Protein AF-A0A1D6LCX6-F1 (afdb_monomer_lite)

Sequence (67 aa):
MYDKLRRSRRLDAVQSGCFALSIVKQGDLMLVANVGDSRVVLGTAFNDDTINVIQLIVHLMPNMPQE

Radius of gyration: 18.73 Å; chains: 1; bounding box: 43×27×52 Å

Structure (mmCIF, N/CA/C/O backbone):
data_AF-A0A1D6LCX6-F1
#
_entry.id   AF-A0A1D6LCX6-F1
#
loop_
_atom_site.group_PDB
_atom_site.id
_atom_site.type_symbol
_atom_site.label_atom_id
_atom_site.label_alt_id
_atom_site.label_comp_id
_atom_site.label_asym_id
_atom_site.label_entity_id
_atom_site.label_seq_id
_atom_site.pdbx_PDB_ins_code
_atom_site.Cartn_x
_atom_site.Cartn_y
_atom_site.Cartn_z
_atom_site.occupancy
_atom_site.B_iso_or_equiv
_atom_site.auth_seq_id
_atom_site.auth_comp_id
_atom_site.auth_asym_id
_atom_site.auth_atom_id
_atom_site.pdbx_PDB_model_num
ATOM 1 N N . MET A 1 1 ? 24.346 0.113 -21.452 1.00 69.19 1 MET A N 1
ATOM 2 C CA . MET A 1 1 ? 23.225 -0.681 -22.031 1.00 69.19 1 MET A CA 1
ATOM 3 C C . MET A 1 1 ? 21.904 0.094 -22.014 1.00 69.19 1 MET A C 1
ATOM 5 O O . MET A 1 1 ? 21.210 0.081 -23.022 1.00 69.19 1 MET A O 1
ATOM 9 N N . TYR A 1 2 ? 21.582 0.832 -20.945 1.00 78.00 2 TYR A N 1
ATOM 10 C CA . TYR A 1 2 ? 20.341 1.621 -20.849 1.00 78.00 2 TYR A CA 1
ATOM 11 C C . TYR A 1 2 ? 20.390 3.005 -21.525 1.00 78.00 2 TYR A C 1
ATOM 13 O O . TYR A 1 2 ? 19.361 3.665 -21.640 1.00 78.00 2 TYR A O 1
ATOM 21 N N . ASP A 1 3 ? 21.545 3.447 -22.035 1.00 82.25 3 ASP A N 1
ATOM 22 C CA . ASP A 1 3 ? 21.714 4.787 -22.630 1.00 82.25 3 ASP A CA 1
ATOM 23 C C . ASP A 1 3 ? 20.795 5.055 -23.826 1.00 82.25 3 ASP A C 1
ATOM 25 O O . ASP A 1 3 ? 20.375 6.188 -24.051 1.00 82.25 3 ASP A O 1
ATOM 29 N N . LYS A 1 4 ? 20.435 4.007 -24.579 1.00 83.81 4 LYS A N 1
ATOM 30 C CA . LYS A 1 4 ? 19.450 4.116 -25.665 1.00 83.81 4 LYS A CA 1
ATOM 31 C C . LYS A 1 4 ? 18.039 4.392 -25.135 1.00 83.81 4 LYS A C 1
ATOM 33 O O . LYS A 1 4 ? 17.304 5.148 -25.759 1.00 83.81 4 LYS A O 1
ATOM 38 N N . LEU A 1 5 ? 17.683 3.828 -23.978 1.00 87.62 5 LEU A N 1
ATOM 39 C CA . LEU A 1 5 ? 16.379 4.024 -23.339 1.00 87.62 5 LEU A CA 1
ATOM 40 C C . LEU A 1 5 ? 16.277 5.410 -22.693 1.00 87.62 5 LEU A C 1
ATOM 42 O O . LEU A 1 5 ? 15.259 6.072 -22.853 1.00 87.62 5 LEU A O 1
ATOM 46 N N . ARG A 1 6 ? 17.360 5.902 -22.074 1.00 84.00 6 ARG A N 1
ATOM 47 C CA . ARG A 1 6 ? 17.429 7.253 -21.476 1.00 84.00 6 ARG A CA 1
ATOM 48 C C . ARG A 1 6 ? 17.272 8.392 -22.488 1.00 84.00 6 ARG A C 1
ATOM 50 O O . ARG A 1 6 ? 16.937 9.504 -22.107 1.00 84.00 6 ARG A O 1
ATOM 57 N N . ARG A 1 7 ? 17.536 8.136 -23.773 1.00 86.12 7 ARG A N 1
ATOM 58 C CA . ARG A 1 7 ? 17.368 9.117 -24.862 1.00 86.12 7 ARG A CA 1
ATOM 59 C C . ARG A 1 7 ? 15.958 9.119 -25.463 1.00 86.12 7 ARG A C 1
ATOM 61 O O . ARG A 1 7 ? 15.669 9.944 -26.329 1.00 86.12 7 ARG A O 1
ATOM 68 N N . SER A 1 8 ? 15.086 8.202 -25.042 1.00 88.44 8 SER A N 1
ATOM 69 C CA . SER A 1 8 ? 13.695 8.164 -25.488 1.00 88.44 8 SER A CA 1
ATOM 70 C C . SER A 1 8 ? 12.903 9.304 -24.855 1.00 88.44 8 SER A C 1
ATOM 72 O O . SER A 1 8 ? 12.770 9.358 -23.641 1.00 88.44 8 SER A O 1
ATOM 74 N N . ARG A 1 9 ? 12.279 10.168 -25.665 1.00 86.44 9 ARG A N 1
ATOM 75 C CA . ARG A 1 9 ? 11.362 11.214 -25.162 1.00 86.44 9 ARG A CA 1
ATOM 76 C C . ARG A 1 9 ? 10.044 10.670 -24.591 1.00 86.44 9 ARG A C 1
ATOM 78 O O . ARG A 1 9 ? 9.253 11.444 -24.073 1.00 86.44 9 ARG A O 1
ATOM 85 N N . ARG A 1 10 ? 9.780 9.366 -24.739 1.00 92.38 10 ARG A N 1
ATOM 86 C CA . ARG A 1 10 ? 8.571 8.698 -24.221 1.00 92.38 10 ARG A CA 1
ATOM 87 C C . ARG A 1 10 ? 8.760 8.104 -22.826 1.00 92.38 10 ARG A C 1
ATOM 89 O O . ARG A 1 10 ? 7.779 7.659 -22.249 1.00 92.38 10 ARG A O 1
ATOM 96 N N . 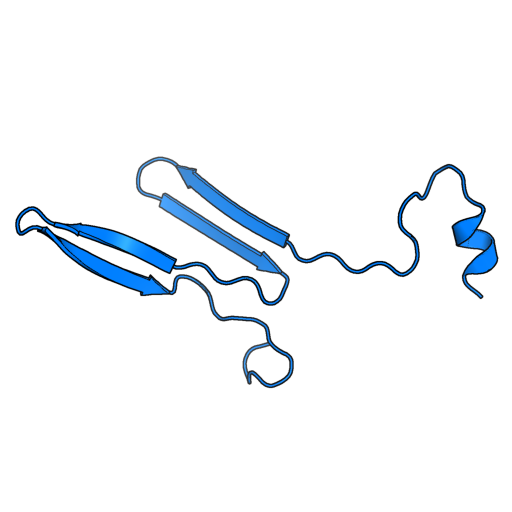LEU A 1 11 ? 10.001 8.017 -22.349 1.00 90.12 11 LEU A N 1
ATOM 97 C CA . LEU A 1 11 ? 10.336 7.458 -21.045 1.00 90.12 11 LEU A CA 1
ATOM 98 C C . LEU A 1 11 ? 10.938 8.573 -20.201 1.00 90.12 11 LEU A C 1
ATOM 100 O O . LEU A 1 11 ? 11.971 9.131 -20.560 1.00 90.12 11 LEU A O 1
ATOM 104 N N . ASP A 1 12 ? 10.294 8.883 -19.090 1.00 89.12 12 ASP A N 1
ATOM 105 C CA . ASP A 1 12 ? 10.745 9.859 -18.100 1.00 89.12 12 ASP A CA 1
ATOM 106 C C . ASP A 1 12 ? 11.457 9.197 -16.909 1.00 89.12 12 ASP A C 1
ATOM 108 O O . ASP A 1 12 ? 12.247 9.849 -16.229 1.00 89.12 12 ASP A O 1
ATOM 112 N N . ALA A 1 13 ? 11.265 7.888 -16.713 1.00 88.38 13 ALA A N 1
ATOM 113 C CA . ALA A 1 13 ? 11.879 7.121 -15.636 1.00 88.38 13 ALA A CA 1
ATOM 114 C C . ALA A 1 13 ? 12.535 5.824 -16.165 1.00 88.38 13 ALA A C 1
ATOM 116 O O . ALA A 1 13 ? 11.869 4.866 -16.556 1.00 88.38 13 ALA A O 1
ATOM 117 N N . VAL A 1 14 ? 13.874 5.796 -16.216 1.00 92.19 14 VAL A N 1
ATOM 118 C CA . VAL A 1 14 ? 14.680 4.646 -16.672 1.00 92.19 14 VAL A CA 1
ATOM 119 C C . VAL A 1 14 ? 15.633 4.241 -15.551 1.00 92.19 14 VAL A C 1
ATOM 121 O O . VAL A 1 14 ? 16.357 5.088 -15.038 1.00 92.19 14 VAL A O 1
ATOM 124 N N . GLN A 1 15 ? 15.658 2.949 -15.201 1.00 90.19 15 GLN A N 1
ATOM 125 C CA . GLN A 1 15 ? 16.364 2.409 -14.020 1.00 90.19 15 GLN A CA 1
ATOM 126 C C . GLN A 1 15 ? 15.866 2.962 -12.671 1.00 90.19 15 GLN A C 1
ATOM 128 O O . GLN A 1 15 ? 16.602 2.970 -11.689 1.00 90.19 15 GLN A O 1
ATOM 133 N N . SER A 1 16 ? 14.615 3.406 -12.613 1.00 89.50 16 SER A N 1
ATOM 134 C CA . SER A 1 16 ? 13.926 3.739 -11.368 1.00 89.50 16 SER A CA 1
ATOM 135 C C . SER A 1 16 ? 13.139 2.538 -10.842 1.00 89.50 16 SER A C 1
ATOM 137 O O . SER A 1 16 ? 12.646 1.726 -11.624 1.00 89.50 16 SER A O 1
ATOM 139 N N . GLY A 1 17 ? 12.971 2.465 -9.523 1.00 89.69 17 GLY A N 1
ATOM 140 C CA . GLY A 1 17 ? 11.984 1.604 -8.872 1.00 89.69 17 GLY A CA 1
ATOM 141 C C . GLY A 1 17 ? 10.751 2.403 -8.449 1.00 89.69 17 GLY A C 1
ATOM 142 O O . GLY A 1 17 ? 10.813 3.627 -8.329 1.00 89.69 17 GLY A O 1
ATOM 143 N N . CYS A 1 18 ? 9.638 1.715 -8.217 1.00 90.50 18 CYS A N 1
ATOM 144 C CA . CYS A 1 18 ? 8.433 2.295 -7.639 1.00 90.50 18 CYS A CA 1
ATOM 145 C C . CYS A 1 18 ? 7.830 1.293 -6.656 1.00 90.50 18 CYS A C 1
ATOM 147 O O . CYS A 1 18 ? 7.749 0.104 -6.963 1.00 90.50 18 CYS A O 1
ATOM 149 N N . PHE A 1 19 ? 7.411 1.792 -5.498 1.00 90.69 19 PHE A N 1
ATOM 150 C CA . PHE A 1 19 ? 6.543 1.070 -4.579 1.00 90.69 19 PHE A CA 1
ATOM 151 C C . PHE A 1 19 ? 5.124 1.603 -4.733 1.00 90.69 19 PHE A C 1
ATOM 153 O O . PHE A 1 19 ? 4.929 2.796 -4.975 1.00 90.69 19 PHE A O 1
ATOM 160 N N . ALA A 1 20 ? 4.137 0.726 -4.595 1.00 93.12 20 ALA A N 1
ATOM 161 C CA . ALA A 1 20 ? 2.739 1.085 -4.744 1.00 93.12 20 ALA 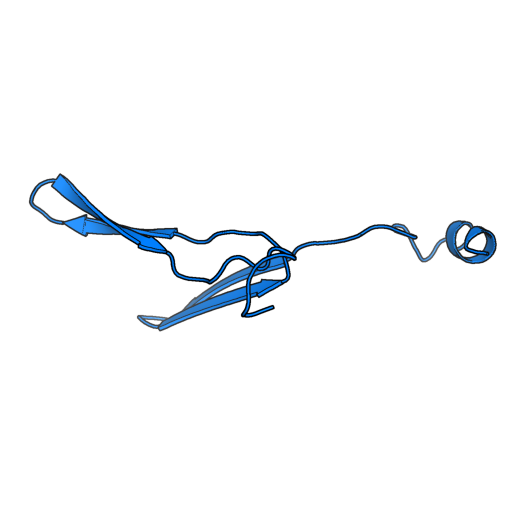A CA 1
ATOM 162 C C . ALA A 1 20 ? 1.917 0.509 -3.596 1.00 93.12 20 ALA A C 1
ATOM 164 O O . ALA A 1 20 ? 1.960 -0.686 -3.315 1.00 93.12 20 ALA A O 1
ATOM 165 N N . LEU A 1 21 ? 1.122 1.374 -2.977 1.00 94.25 21 LEU A N 1
ATOM 166 C CA . LEU A 1 21 ? 0.140 1.005 -1.976 1.00 94.25 21 LEU A CA 1
ATOM 167 C C . LEU A 1 21 ? -1.187 1.661 -2.347 1.00 94.25 21 LEU A 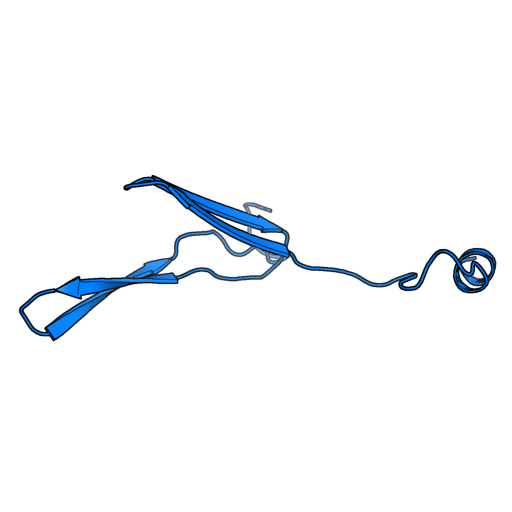C 1
ATOM 169 O O . LEU A 1 21 ? -1.241 2.867 -2.588 1.00 94.25 21 LEU A O 1
ATOM 173 N N . SER A 1 22 ? -2.258 0.875 -2.383 1.00 95.38 22 SER A N 1
ATOM 174 C CA . SER A 1 22 ? -3.602 1.374 -2.655 1.00 95.38 22 SER A CA 1
ATOM 175 C C . SER A 1 22 ? -4.610 0.803 -1.671 1.00 95.38 22 SER A C 1
ATOM 177 O O . SER A 1 22 ? -4.505 -0.347 -1.240 1.00 95.38 22 SER A O 1
ATOM 179 N N . ILE A 1 23 ? -5.593 1.631 -1.328 1.00 95.75 23 ILE A N 1
ATOM 180 C CA . ILE A 1 23 ? -6.701 1.287 -0.448 1.00 95.75 23 ILE A CA 1
ATOM 181 C C . ILE A 1 23 ? -7.993 1.645 -1.175 1.00 95.75 23 ILE A C 1
ATOM 183 O O . ILE A 1 23 ? -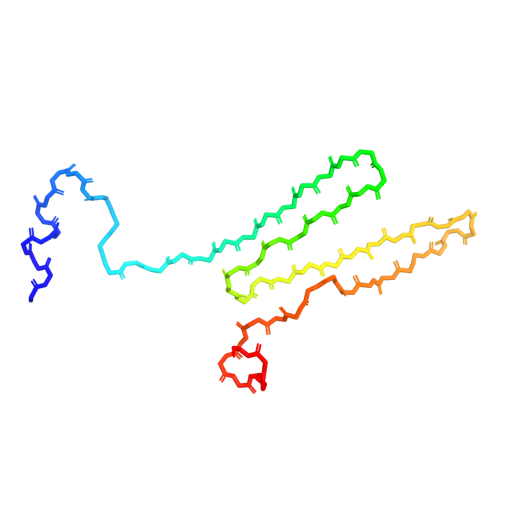8.185 2.791 -1.581 1.00 95.75 23 ILE A O 1
ATOM 187 N N . VAL A 1 24 ? -8.893 0.674 -1.299 1.00 97.19 24 VAL A N 1
ATOM 188 C CA . VAL A 1 24 ? -10.239 0.874 -1.845 1.00 97.19 24 VAL A CA 1
ATOM 189 C C . VAL A 1 24 ? -11.253 0.548 -0.759 1.00 97.19 24 VAL A C 1
ATOM 191 O O . VAL A 1 24 ? -11.198 -0.524 -0.164 1.00 97.19 24 VAL A O 1
ATOM 194 N N . LYS A 1 25 ? -12.186 1.470 -0.505 1.00 96.12 25 LYS A N 1
ATOM 195 C CA . LYS A 1 25 ? -13.240 1.325 0.506 1.00 96.12 25 LYS A CA 1
ATOM 196 C C . LYS A 1 25 ? -14.608 1.432 -0.158 1.00 96.12 25 LYS A C 1
ATOM 198 O O . LYS A 1 25 ? -14.927 2.464 -0.743 1.00 96.12 25 LYS A O 1
ATOM 203 N N . GLN A 1 26 ? -15.421 0.385 -0.047 1.00 97.44 26 GLN A N 1
ATOM 204 C CA . GLN A 1 26 ? -16.778 0.326 -0.587 1.00 97.44 26 GLN A CA 1
ATOM 205 C C . GLN A 1 26 ? -17.734 -0.214 0.476 1.00 97.44 26 GLN A C 1
ATOM 207 O O . GLN A 1 26 ? -17.684 -1.389 0.827 1.00 97.44 26 GLN A O 1
ATOM 212 N N . GLY A 1 27 ? -18.620 0.646 0.989 1.00 95.94 27 GLY A N 1
ATOM 213 C CA . GLY A 1 27 ? -19.455 0.282 2.138 1.00 95.94 27 GLY A CA 1
ATOM 214 C C . GLY A 1 27 ? -18.577 -0.132 3.320 1.00 95.94 27 GLY A C 1
ATOM 215 O O . GLY A 1 27 ? -17.681 0.631 3.692 1.00 95.94 27 GLY A O 1
ATOM 216 N N . ASP A 1 28 ? -18.802 -1.334 3.841 1.00 95.62 28 ASP A N 1
ATOM 217 C CA . ASP A 1 28 ? -18.034 -1.924 4.948 1.00 95.62 28 ASP A CA 1
ATOM 218 C C . ASP A 1 28 ? -16.848 -2.782 4.476 1.00 95.62 28 ASP A C 1
ATOM 220 O O . ASP A 1 28 ? -16.107 -3.333 5.287 1.00 95.62 28 ASP A O 1
ATOM 224 N N . LEU A 1 29 ? -16.643 -2.896 3.160 1.00 94.50 29 LEU A N 1
ATOM 225 C CA . LEU A 1 29 ? -15.513 -3.611 2.580 1.00 94.50 29 LEU A CA 1
ATOM 226 C C . LEU A 1 29 ? -14.338 -2.659 2.360 1.00 94.50 29 LEU A C 1
ATOM 228 O O . LEU A 1 29 ? -14.487 -1.561 1.817 1.00 94.50 29 LEU A O 1
ATOM 232 N N . MET A 1 30 ? -13.151 -3.120 2.739 1.00 94.19 30 MET A N 1
ATOM 233 C CA . MET A 1 30 ? -11.885 -2.434 2.516 1.00 94.19 30 MET A CA 1
ATOM 234 C C . MET A 1 30 ? -10.893 -3.422 1.907 1.00 94.19 30 MET A C 1
ATOM 236 O O . MET A 1 30 ? -10.689 -4.511 2.440 1.00 94.19 30 MET A O 1
ATOM 240 N N . LEU A 1 31 ? -10.278 -3.039 0.793 1.00 94.25 31 LEU A N 1
ATOM 241 C CA . LEU A 1 31 ? -9.235 -3.805 0.122 1.00 94.25 31 LEU A CA 1
ATOM 242 C C . LEU A 1 31 ? -7.930 -3.017 0.165 1.00 94.25 31 LEU A C 1
ATOM 244 O O . LEU A 1 31 ? -7.915 -1.825 -0.144 1.00 94.25 31 LEU A O 1
ATOM 248 N N . VAL A 1 32 ? -6.845 -3.693 0.536 1.00 94.06 32 VAL A N 1
ATOM 249 C CA . VAL A 1 32 ? -5.494 -3.127 0.572 1.00 94.06 32 VAL A CA 1
ATOM 250 C C . VAL A 1 32 ? -4.615 -3.922 -0.384 1.00 94.06 32 VAL A C 1
ATOM 252 O O . VAL A 1 32 ? -4.505 -5.139 -0.257 1.00 94.06 32 VAL A O 1
ATOM 255 N N . ALA A 1 33 ? -3.991 -3.235 -1.336 1.00 92.44 33 ALA A N 1
ATOM 256 C CA . ALA A 1 33 ? -3.037 -3.816 -2.272 1.00 92.44 33 ALA A CA 1
ATOM 257 C C . ALA A 1 33 ? -1.673 -3.153 -2.072 1.00 92.44 33 ALA A C 1
ATOM 259 O O . ALA A 1 33 ? -1.571 -1.929 -2.149 1.00 92.44 33 ALA A O 1
ATOM 260 N N . ASN A 1 34 ? -0.643 -3.958 -1.811 1.00 90.38 34 ASN A N 1
ATOM 261 C CA . ASN A 1 34 ? 0.716 -3.495 -1.546 1.00 90.38 34 ASN A CA 1
ATOM 262 C C . ASN A 1 34 ? 1.718 -4.189 -2.470 1.00 90.38 34 ASN A C 1
ATOM 264 O O . ASN A 1 34 ? 1.695 -5.409 -2.607 1.00 90.38 34 ASN A O 1
ATOM 268 N N . VAL A 1 35 ? 2.617 -3.401 -3.048 1.00 90.00 35 VAL A N 1
ATOM 269 C CA . VAL A 1 35 ? 3.800 -3.848 -3.778 1.00 90.00 35 VAL A CA 1
ATOM 270 C C . VAL A 1 35 ? 4.971 -3.016 -3.269 1.00 90.00 35 VAL A C 1
ATOM 272 O O . VAL A 1 35 ? 5.128 -1.852 -3.646 1.00 90.00 35 VAL A O 1
ATOM 275 N N . GLY A 1 36 ? 5.770 -3.611 -2.386 1.00 88.56 36 GLY A N 1
ATOM 276 C CA . GLY A 1 36 ? 6.883 -2.940 -1.723 1.00 88.56 36 GLY A CA 1
ATOM 277 C C . GLY A 1 36 ? 6.855 -3.026 -0.207 1.00 88.56 36 GLY A C 1
ATOM 278 O O . GLY A 1 36 ? 6.022 -3.694 0.406 1.00 88.56 36 GLY A O 1
ATOM 279 N N . ASP A 1 37 ? 7.738 -2.257 0.407 1.00 88.88 37 ASP A N 1
ATOM 280 C CA . ASP A 1 37 ? 7.929 -2.177 1.850 1.00 88.88 37 ASP A CA 1
ATOM 281 C C . ASP A 1 37 ? 7.008 -1.126 2.503 1.00 88.88 37 ASP A C 1
ATOM 283 O O . ASP A 1 37 ? 7.256 -0.624 3.597 1.00 88.88 37 ASP A O 1
ATOM 287 N N . SER A 1 38 ? 5.882 -0.786 1.878 1.00 90.12 38 SER A N 1
ATOM 288 C CA . SER A 1 38 ? 4.894 0.067 2.542 1.00 90.12 38 SER A CA 1
ATOM 289 C C . SER A 1 38 ? 4.219 -0.676 3.705 1.00 90.12 38 SER A C 1
ATOM 291 O O . SER A 1 38 ? 4.235 -1.906 3.796 1.00 90.12 38 SER A O 1
ATOM 293 N N . ARG A 1 39 ? 3.650 0.077 4.654 1.00 89.88 39 ARG A N 1
ATOM 294 C CA . ARG A 1 39 ? 2.922 -0.462 5.815 1.00 89.88 39 ARG A CA 1
ATOM 295 C C . ARG A 1 39 ? 1.551 0.182 5.912 1.00 89.88 39 ARG A C 1
ATOM 297 O O . ARG A 1 39 ? 1.417 1.380 5.681 1.00 89.88 39 ARG A O 1
ATOM 304 N N . VAL A 1 40 ? 0.552 -0.609 6.301 1.00 92.50 40 VAL A N 1
ATOM 305 C CA . VAL A 1 40 ? -0.805 -0.119 6.573 1.00 92.50 40 VAL A CA 1
ATOM 306 C C . VAL A 1 40 ? -1.236 -0.548 7.955 1.00 92.50 40 VAL A C 1
ATOM 308 O O . VAL A 1 40 ? -1.148 -1.723 8.309 1.00 92.50 40 VAL A O 1
ATOM 311 N N . VAL A 1 41 ? -1.728 0.425 8.709 1.00 93.44 41 VAL A N 1
ATOM 312 C CA . VAL A 1 41 ? -2.217 0.262 10.069 1.00 93.44 41 VAL A CA 1
ATOM 313 C C . VAL A 1 41 ? -3.602 0.902 10.157 1.00 93.44 41 VAL A C 1
ATOM 315 O O . VAL A 1 41 ? -3.792 2.023 9.689 1.00 93.44 41 VAL A O 1
ATOM 318 N N . LEU A 1 42 ? -4.564 0.186 10.736 1.00 94.38 42 LEU A N 1
ATOM 319 C CA . LEU A 1 42 ? -5.931 0.636 10.970 1.00 94.38 42 LEU A CA 1
ATOM 320 C C . LEU A 1 42 ? -6.128 0.953 12.450 1.00 94.38 42 LEU A C 1
ATOM 322 O O . LEU A 1 42 ? -5.976 0.076 13.298 1.00 94.38 42 LEU A O 1
ATOM 326 N N . GLY A 1 43 ? -6.483 2.205 12.734 1.00 95.88 43 GLY A N 1
ATOM 327 C CA . GLY A 1 43 ? -6.921 2.651 14.052 1.00 95.88 43 GLY A CA 1
ATOM 328 C C . GLY A 1 43 ? -8.444 2.621 14.150 1.00 95.88 43 GLY A C 1
ATOM 329 O O . GLY A 1 43 ? -9.119 3.259 13.345 1.00 95.88 43 GLY A O 1
ATOM 330 N N . THR A 1 44 ? -8.981 1.903 15.133 1.00 95.81 44 THR A N 1
ATOM 331 C CA . THR A 1 44 ? -10.412 1.895 15.467 1.00 95.81 44 THR A CA 1
ATOM 332 C C . THR A 1 44 ? -10.603 2.606 16.797 1.00 95.81 44 THR A C 1
ATOM 334 O O . THR A 1 44 ? -10.105 2.125 17.812 1.00 95.81 44 THR A O 1
ATOM 337 N N . ALA A 1 45 ? -11.288 3.749 16.778 1.00 96.62 45 ALA A N 1
ATOM 338 C CA . ALA A 1 45 ? -11.613 4.507 17.982 1.00 96.62 45 ALA A CA 1
ATOM 339 C C . ALA A 1 45 ? -12.907 3.987 18.626 1.00 96.62 45 ALA A C 1
ATOM 341 O O . ALA A 1 45 ? -13.866 3.662 17.922 1.00 96.62 45 ALA A O 1
ATOM 342 N N . PHE A 1 46 ? -12.928 3.940 19.954 1.00 95.81 46 PHE A N 1
ATOM 343 C CA . PHE A 1 46 ? -14.073 3.536 20.767 1.00 95.81 46 PHE A CA 1
ATOM 344 C C . PHE A 1 46 ? -14.591 4.715 21.601 1.00 95.81 46 PHE A C 1
ATOM 346 O O . PHE A 1 46 ? -13.950 5.757 21.708 1.00 95.81 46 PHE A O 1
ATOM 353 N N . ASN A 1 47 ? -15.776 4.552 22.194 1.00 96.38 47 ASN A N 1
ATOM 354 C CA . ASN A 1 47 ? -16.442 5.605 22.974 1.00 96.38 47 ASN A CA 1
ATOM 355 C C . ASN A 1 47 ? -15.765 5.907 24.324 1.00 96.38 47 ASN A C 1
ATOM 357 O O . ASN A 1 47 ? -16.149 6.861 24.991 1.00 96.38 47 ASN A O 1
ATOM 361 N N . ASP A 1 48 ? -14.818 5.075 24.752 1.00 95.94 48 ASP A N 1
ATOM 362 C CA . ASP A 1 48 ? -14.036 5.220 25.984 1.00 95.94 48 ASP A CA 1
ATOM 363 C C . ASP A 1 48 ? -12.680 5.911 25.742 1.00 95.94 48 ASP A C 1
ATOM 365 O O . ASP A 1 48 ? -11.750 5.748 26.529 1.00 95.94 48 ASP A O 1
ATOM 369 N N . ASP A 1 49 ? -12.561 6.651 24.634 1.00 93.56 49 ASP A N 1
ATOM 370 C CA . ASP A 1 49 ? -11.339 7.309 24.155 1.00 93.56 49 ASP A CA 1
ATOM 371 C C . ASP A 1 49 ? -10.163 6.351 23.876 1.00 93.56 49 ASP A C 1
ATOM 373 O O . ASP A 1 49 ? -9.022 6.782 23.685 1.00 93.56 49 ASP A O 1
ATOM 377 N N . THR A 1 50 ? -10.416 5.039 23.798 1.00 96.88 50 THR A N 1
ATOM 378 C CA . THR A 1 50 ? -9.394 4.062 23.411 1.00 96.88 50 THR A CA 1
ATOM 379 C C . THR A 1 50 ? -9.298 3.903 21.894 1.00 96.88 50 THR A C 1
ATOM 381 O O . THR A 1 50 ? -10.260 4.103 21.147 1.00 96.88 50 THR A O 1
ATOM 384 N N . ILE A 1 51 ? -8.106 3.527 21.419 1.00 96.81 51 ILE A N 1
ATOM 385 C CA . ILE A 1 51 ? -7.841 3.227 20.008 1.00 96.81 51 ILE A CA 1
ATOM 386 C C . ILE A 1 51 ? -7.207 1.841 19.910 1.00 96.81 51 ILE A C 1
ATOM 388 O O . ILE A 1 51 ? -6.127 1.604 20.452 1.00 96.81 51 ILE A O 1
ATOM 392 N N . ASN A 1 52 ? -7.849 0.934 19.175 1.00 96.44 52 ASN A N 1
ATOM 393 C CA . ASN A 1 52 ? -7.253 -0.343 18.791 1.00 96.44 52 ASN A CA 1
ATOM 394 C C . ASN A 1 52 ? -6.516 -0.188 17.456 1.00 96.44 52 ASN A C 1
ATOM 396 O O . ASN A 1 52 ? -7.055 0.390 16.513 1.00 96.44 52 ASN A O 1
ATOM 400 N N . VAL A 1 53 ? -5.285 -0.689 17.386 1.00 96.00 53 VAL A N 1
ATOM 401 C CA .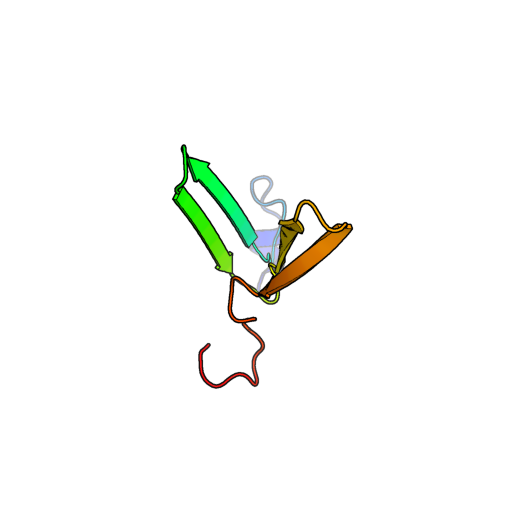 VAL A 1 53 ? -4.369 -0.497 16.262 1.00 96.00 53 VAL A CA 1
ATOM 402 C C . VAL A 1 53 ? -4.000 -1.859 15.678 1.00 96.00 53 VAL A C 1
ATOM 404 O O . VAL A 1 53 ? -3.377 -2.674 16.356 1.00 96.00 53 VAL A O 1
ATOM 407 N N . ILE A 1 54 ? -4.352 -2.102 14.413 1.00 93.44 54 ILE A N 1
ATOM 408 C CA . ILE A 1 54 ? -4.116 -3.384 13.729 1.00 93.44 54 ILE A CA 1
ATOM 409 C C . ILE A 1 54 ? -3.341 -3.153 12.433 1.00 93.44 54 ILE A C 1
ATOM 411 O O . ILE A 1 54 ? -3.706 -2.301 11.627 1.00 93.44 54 ILE A O 1
ATOM 415 N N . GLN A 1 55 ? -2.286 -3.932 12.194 1.00 92.50 55 GLN A N 1
ATOM 416 C CA . GLN A 1 55 ? -1.574 -3.927 10.915 1.00 92.50 55 GLN A CA 1
ATOM 417 C C . GLN A 1 55 ? -2.357 -4.737 9.870 1.00 92.50 55 GLN A C 1
ATOM 419 O O . GLN A 1 55 ? -2.656 -5.907 10.091 1.00 92.50 55 GLN A O 1
ATOM 424 N N . LEU A 1 56 ? -2.680 -4.118 8.731 1.00 89.44 56 LEU A N 1
ATOM 425 C CA . LEU A 1 56 ? -3.544 -4.720 7.706 1.00 89.44 56 LEU A CA 1
ATOM 426 C C . LEU A 1 56 ? -2.795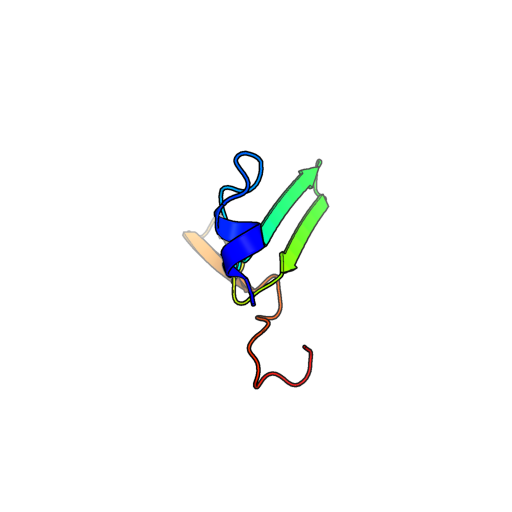 -5.543 6.651 1.00 89.44 56 LEU A C 1
ATOM 428 O O . LEU A 1 56 ? -3.414 -6.352 5.968 1.00 89.44 56 LEU A O 1
ATOM 432 N N . ILE A 1 57 ? -1.488 -5.328 6.485 1.00 88.00 57 ILE A N 1
ATOM 433 C CA . ILE A 1 57 ? -0.678 -6.006 5.461 1.00 88.00 57 ILE A CA 1
ATOM 434 C C . ILE A 1 57 ? 0.658 -6.473 6.021 1.00 88.00 57 ILE A C 1
ATOM 436 O O . ILE A 1 57 ? 1.238 -5.819 6.890 1.00 88.00 57 ILE A O 1
ATOM 440 N N . VAL A 1 58 ? 1.179 -7.573 5.481 1.00 79.75 58 VAL A N 1
ATOM 441 C CA . VAL A 1 58 ? 2.568 -7.980 5.707 1.00 79.75 58 VAL A CA 1
ATOM 442 C C . VAL A 1 58 ? 3.481 -7.054 4.908 1.00 79.75 58 VAL A C 1
ATOM 444 O O . VAL A 1 58 ? 3.191 -6.670 3.777 1.00 79.75 58 VAL A O 1
ATOM 447 N N . HIS A 1 59 ? 4.573 -6.657 5.541 1.00 73.75 59 HIS A N 1
ATOM 448 C CA . HIS A 1 59 ? 5.585 -5.812 4.940 1.00 73.75 59 HIS A CA 1
ATOM 449 C C . HIS A 1 59 ? 6.515 -6.675 4.077 1.00 73.75 59 HIS A C 1
ATOM 451 O O . HIS A 1 59 ? 7.110 -7.620 4.596 1.00 73.75 59 HIS A O 1
ATOM 457 N N . LEU A 1 60 ? 6.620 -6.363 2.782 1.00 77.19 60 LEU A N 1
ATOM 458 C CA . LEU A 1 60 ? 7.460 -7.097 1.831 1.00 77.19 60 LEU A CA 1
ATOM 459 C C . LEU A 1 60 ? 8.881 -6.522 1.901 1.00 77.19 60 LEU A C 1
ATOM 461 O O . LEU A 1 60 ? 9.210 -5.554 1.214 1.00 77.19 60 LEU A O 1
ATOM 465 N N . MET A 1 61 ? 9.654 -7.046 2.855 1.00 78.12 61 MET A N 1
ATOM 466 C CA . MET A 1 61 ? 11.087 -6.792 3.005 1.00 78.12 61 MET A CA 1
ATOM 467 C C . MET A 1 61 ? 11.873 -8.057 2.626 1.00 78.12 61 MET A C 1
ATOM 469 O O . MET A 1 61 ? 11.461 -9.139 3.052 1.00 78.12 61 MET A O 1
ATOM 473 N N . PRO A 1 62 ? 13.051 -7.941 1.974 1.00 73.12 62 PRO A N 1
ATOM 474 C CA . PRO A 1 62 ? 13.806 -9.076 1.414 1.00 73.12 62 PRO A CA 1
ATOM 475 C C . PRO A 1 62 ? 14.165 -10.221 2.368 1.00 73.12 62 PRO A C 1
ATOM 477 O O . PRO A 1 62 ? 14.616 -11.282 1.946 1.00 73.12 62 PRO A O 1
ATOM 480 N N . ASN A 1 63 ? 14.057 -9.996 3.674 1.00 77.75 63 ASN A N 1
ATOM 481 C CA . ASN A 1 63 ? 14.366 -10.961 4.724 1.00 77.75 63 ASN A CA 1
ATOM 482 C C . ASN A 1 63 ? 13.116 -11.606 5.346 1.00 77.75 63 ASN A C 1
ATOM 484 O O . ASN A 1 63 ? 13.242 -12.357 6.315 1.00 77.75 63 ASN A O 1
ATOM 488 N N . MET A 1 64 ? 11.923 -11.311 4.828 1.00 75.12 64 MET A N 1
ATOM 489 C CA . MET A 1 64 ? 10.672 -11.871 5.317 1.00 75.12 64 MET A CA 1
ATOM 490 C C . MET A 1 64 ? 10.347 -13.174 4.572 1.00 75.12 64 MET A C 1
ATOM 492 O O . MET A 1 64 ? 10.435 -13.228 3.351 1.00 75.12 64 MET A O 1
ATOM 496 N N . PRO A 1 65 ? 9.923 -14.236 5.277 1.00 70.12 65 PRO A N 1
ATOM 497 C CA . PRO A 1 65 ? 9.702 -15.559 4.681 1.00 70.12 65 PRO A CA 1
ATOM 498 C C . PRO A 1 65 ? 8.495 -15.646 3.727 1.00 70.12 65 PRO A C 1
ATOM 500 O O . PRO A 1 65 ? 8.222 -16.724 3.209 1.00 70.12 65 PRO A O 1
ATOM 503 N N . GLN A 1 66 ? 7.745 -14.557 3.546 1.00 66.25 66 GLN A N 1
ATOM 504 C CA . GLN A 1 66 ? 6.487 -14.500 2.793 1.00 66.25 66 GLN A CA 1
ATOM 505 C C . GLN A 1 66 ? 6.527 -13.482 1.639 1.00 66.25 66 GLN A C 1
ATOM 507 O O . GLN A 1 66 ? 5.470 -12.999 1.233 1.00 66.25 66 GLN A O 1
ATOM 512 N N . GLU A 1 67 ? 7.719 -13.125 1.150 1.00 55.31 67 GLU A N 1
ATOM 513 C CA . GLU A 1 67 ? 7.846 -12.404 -0.128 1.00 55.31 67 GLU A CA 1
ATOM 514 C C . GLU A 1 67 ? 7.474 -13.262 -1.344 1.00 55.31 67 GLU A C 1
ATOM 516 O O . GLU A 1 67 ? 7.768 -14.482 -1.336 1.00 55.31 67 GLU A O 1
#

Secondary structure (DSSP, 8-state):
-THHHHT-TT-S-SS----EEEEEEETTEEEEEEESS---EEEEE-TTS-EEEEE-S----TTSTT-

Foldseek 3Di:
DCPVVVPDPVDPDDPDDDWDWDWDDDPPDIDIDTDAQDWDWDWDADPVRDTDIDTDDDGDDPPDPPD

Organism: Zea mays (NCBI:txid4577)

pLDDT: mean 88.7, std 8.63, range [55.31, 97.44]

InterPro domains:
  IPR001932 PPM-type phosphatase-like domain [PF00481] (12-48)
  IPR036457 PPM-type phosphatase-like domain superfamily [G3DSA:3.60.40.10] (1-67)
  IPR036457 PPM-type phosphatase-like domain superfamily [SSF81606] (10-47)